Protein AF-I4BZG1-F1 (afdb_monomer)

Radius of gyration: 26.48 Å; Cα contacts (8 Å, |Δi|>4): 286; chains: 1; bounding box: 56×30×88 Å

Secondary structure (DSSP, 8-state):
-------HHHHHHHHHHHHHHHHSS---------B--EEEEEEEEETTEEEEEEEE-SPTTPEEEEEEE-TT--GGGTS---EEEEPBTEEEEEEEEPPGGGGSSS--EEEEEEEE-GGGS-HHHHHHH-TT-TTB-STTEEEETTEEEEEEEEEEE-

Mean predicted aligned error: 12.42 Å

Organism: Acetomicrobium mobile (strain ATCC BAA-54 / DSM 13181 / JCM 12221 / NGA) (NCBI:txid891968)

Solvent-accessible surface area (backbone atoms only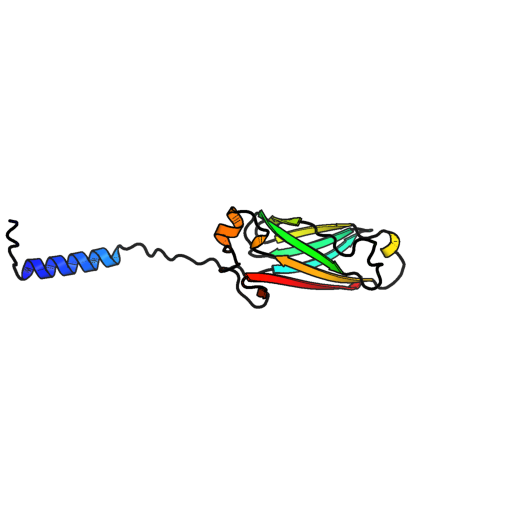 — not comparable to full-atom values): 9203 Å² total; per-residue (Å²): 134,87,80,80,81,82,44,80,67,56,56,54,52,49,52,51,52,51,55,53,53,64,71,65,56,75,82,79,71,75,74,78,68,66,34,58,49,60,47,72,76,48,75,46,80,58,95,51,31,40,40,40,35,26,42,27,64,55,56,61,68,31,52,35,40,39,38,50,47,54,79,95,59,64,79,88,74,64,56,68,57,75,48,77,35,69,30,46,82,53,35,40,71,48,79,45,82,50,66,75,78,74,70,57,92,70,84,44,59,38,39,39,37,42,37,38,51,34,78,80,39,53,72,77,41,23,71,58,37,26,69,45,17,76,27,53,41,59,94,45,46,43,81,52,98,92,26,35,32,40,50,30,75,42,80,49,77,88

pLDDT: mean 78.6, std 17.59, range [36.44, 97.0]

Nearest PDB structures (foldseek):
  1z9l-assembly1_A  TM=2.736E-01  e=4.583E-02  Rattus norvegicus
  1z9o-assembly1_A  TM=2.862E-01  e=1.273E-01  Rattus norvegicus
  5lfu-assembly1_A-2  TM=5.517E-01  e=2.436E+00  Mus musculus
  5d2l-assembly2_G  TM=3.440E-01  e=4.813E+00  Homo sapiens

Sequence (158 aa):
MFKLISSKKGVVLWVFLFCILSLLAPDISLSANFFSELDIDEVSLKGHKLHIKGHTDLPPGSNLHIKVSIPNLDDNKGKDHDVKVHITPGNFFVMIDLPKEWNGGGIKFLTLKAIFDPHEQPKNVKAQVGKNGENLKGPKVKAENGKKIMIAFKNVIF

Structure (mmCIF, N/CA/C/O backbone):
data_AF-I4BZG1-F1
#
_entry.id   AF-I4BZG1-F1
#
loop_
_atom_site.group_PDB
_atom_site.id
_atom_site.type_symbol
_atom_site.label_atom_id
_atom_site.label_alt_id
_atom_site.label_comp_id
_atom_site.label_asym_id
_atom_site.label_entity_id
_atom_site.label_seq_id
_atom_site.pdbx_PDB_ins_code
_atom_site.Cartn_x
_atom_site.Cartn_y
_atom_site.Cartn_z
_atom_site.occupancy
_atom_site.B_iso_or_equiv
_atom_site.auth_seq_id
_atom_site.auth_comp_id
_atom_site.auth_asym_id
_atom_site.auth_atom_id
_atom_site.pdbx_PDB_model_num
ATOM 1 N N . MET A 1 1 ? -39.837 -4.173 54.631 1.00 36.44 1 MET A N 1
ATOM 2 C CA . MET A 1 1 ? -38.687 -3.693 55.431 1.00 36.44 1 MET A CA 1
ATOM 3 C C . MET A 1 1 ? -37.740 -4.861 55.677 1.00 36.44 1 MET A C 1
ATOM 5 O O . MET A 1 1 ? -38.003 -5.669 56.558 1.00 36.44 1 MET A O 1
ATOM 9 N N . PHE A 1 2 ? -36.686 -5.007 54.869 1.00 40.12 2 PHE A N 1
ATOM 10 C CA . PHE A 1 2 ? -35.661 -6.028 55.109 1.00 40.12 2 PHE A CA 1
ATOM 11 C C . PHE A 1 2 ? -34.740 -5.549 56.232 1.00 40.12 2 PHE A C 1
ATOM 13 O O . PHE A 1 2 ? -34.011 -4.571 56.083 1.00 40.12 2 PHE A O 1
ATOM 20 N N . LYS A 1 3 ? -34.823 -6.213 57.385 1.00 43.03 3 LYS A N 1
ATOM 21 C CA . LYS A 1 3 ? -33.980 -5.938 58.548 1.00 43.03 3 LYS A CA 1
ATOM 22 C C . LYS A 1 3 ? -32.626 -6.604 58.294 1.00 43.03 3 LYS A C 1
ATOM 24 O O . LYS A 1 3 ? -32.479 -7.804 58.508 1.00 43.03 3 LYS A O 1
ATOM 29 N N . LEU A 1 4 ? -31.662 -5.842 57.772 1.00 48.28 4 LEU A N 1
ATOM 30 C CA . LEU A 1 4 ? -30.279 -6.300 57.638 1.00 48.28 4 LEU A CA 1
ATOM 31 C C . LEU A 1 4 ? -29.714 -6.521 59.047 1.00 48.28 4 LEU A C 1
ATOM 33 O O . LEU A 1 4 ? -29.410 -5.573 59.772 1.00 48.28 4 LEU A O 1
ATOM 37 N N . ILE A 1 5 ? -29.601 -7.783 59.452 1.00 48.28 5 ILE A N 1
ATOM 38 C CA . ILE A 1 5 ? -28.877 -8.173 60.660 1.00 48.28 5 ILE A CA 1
ATOM 39 C C . ILE A 1 5 ? -27.389 -8.000 60.343 1.00 48.28 5 ILE A C 1
ATOM 41 O O . ILE A 1 5 ? -26.736 -8.887 59.796 1.00 48.28 5 ILE A O 1
ATOM 45 N N . SER A 1 6 ? -26.866 -6.812 60.650 1.00 50.12 6 SER A N 1
ATOM 46 C CA . SER A 1 6 ? -25.437 -6.508 60.593 1.00 50.12 6 SER A CA 1
ATOM 47 C C . SER A 1 6 ? -24.729 -7.212 61.750 1.00 50.12 6 SER A C 1
ATOM 49 O O . SER A 1 6 ? -24.522 -6.669 62.833 1.00 50.12 6 SER A O 1
ATOM 51 N N . SER A 1 7 ? -24.398 -8.480 61.532 1.00 55.62 7 SER A N 1
ATOM 52 C CA . SER A 1 7 ? -23.371 -9.175 62.299 1.00 55.62 7 SER A CA 1
ATOM 53 C C . SER A 1 7 ? -22.013 -8.781 61.719 1.00 55.62 7 SER A C 1
ATOM 55 O O . SER A 1 7 ? -21.819 -8.881 60.507 1.00 55.62 7 SER A O 1
ATOM 57 N N . LYS A 1 8 ? -21.042 -8.390 62.561 1.00 55.50 8 LYS A N 1
ATOM 58 C CA . LYS A 1 8 ? -19.653 -8.099 62.137 1.00 55.50 8 LYS A CA 1
ATOM 59 C C . LYS A 1 8 ? -19.045 -9.220 61.274 1.00 55.50 8 LYS A C 1
ATOM 61 O O . LYS A 1 8 ? -18.197 -8.946 60.437 1.00 55.50 8 LYS A O 1
ATOM 66 N N . LYS A 1 9 ? -19.512 -10.467 61.432 1.00 55.00 9 LYS A N 1
ATOM 67 C CA . LYS A 1 9 ? -19.096 -11.621 60.616 1.00 55.00 9 LYS A CA 1
ATOM 68 C C . LYS A 1 9 ? -19.708 -11.619 59.207 1.00 55.00 9 LYS A C 1
ATOM 70 O O . LYS A 1 9 ? -19.057 -12.060 58.270 1.00 55.00 9 LYS A O 1
ATOM 75 N N . GLY A 1 10 ? -20.926 -11.096 59.046 1.00 54.38 10 GLY A N 1
ATOM 76 C CA . GLY A 1 10 ? -21.615 -10.996 57.755 1.00 54.38 10 GLY A CA 1
ATOM 77 C C . GLY A 1 10 ? -21.023 -9.924 56.840 1.00 54.38 10 GLY A C 1
ATOM 78 O O . GLY A 1 10 ? -20.940 -10.136 55.637 1.00 54.38 10 GLY A O 1
ATOM 79 N N . VAL A 1 11 ? -20.530 -8.819 57.414 1.00 59.47 11 VAL A N 1
ATOM 80 C CA . VAL A 1 11 ? -19.842 -7.756 56.657 1.00 59.47 11 VAL A CA 1
ATOM 81 C C . VAL A 1 11 ? -18.520 -8.264 56.078 1.00 59.47 11 VAL A C 1
ATOM 83 O O . VAL A 1 11 ? -18.244 -8.043 54.904 1.00 59.47 11 VAL A O 1
ATOM 86 N N . VAL A 1 12 ? -17.734 -9.010 56.863 1.00 61.09 12 VAL A N 1
ATOM 87 C CA . VAL A 1 12 ? -16.475 -9.614 56.391 1.00 61.09 12 VAL A CA 1
ATOM 88 C C . VAL A 1 12 ? -16.735 -10.631 55.281 1.00 61.09 12 VAL A C 1
ATOM 90 O O . VAL A 1 12 ? -16.019 -10.637 54.284 1.00 61.09 12 VAL A O 1
ATOM 93 N N . LEU A 1 13 ? -17.787 -11.446 55.417 1.00 62.53 13 LEU A N 1
ATOM 94 C CA . LEU A 1 13 ? -18.165 -12.422 54.395 1.00 62.53 13 LEU A CA 1
ATOM 95 C C . LEU A 1 13 ? -18.573 -11.742 53.079 1.00 62.53 13 LEU A C 1
ATOM 97 O O . LEU A 1 13 ? -18.207 -12.215 52.010 1.00 62.53 13 LEU A O 1
ATOM 101 N N . TRP A 1 14 ? -19.289 -10.616 53.153 1.00 61.69 14 TRP A N 1
ATOM 102 C CA . TRP A 1 14 ? -19.696 -9.838 51.979 1.00 61.69 14 TRP A CA 1
ATOM 103 C C . TRP A 1 14 ? -18.513 -9.171 51.274 1.00 61.69 14 TRP A C 1
ATOM 105 O O . TRP A 1 14 ? -18.447 -9.205 50.050 1.00 61.69 14 TRP A O 1
ATOM 115 N N . VAL A 1 15 ? -17.554 -8.623 52.028 1.00 64.31 15 VAL A N 1
ATOM 116 C CA . VAL A 1 15 ? -16.319 -8.052 51.462 1.00 64.31 15 VAL A CA 1
ATOM 117 C C . VAL A 1 15 ? -15.483 -9.140 50.788 1.00 64.31 15 VAL A C 1
ATOM 119 O O . VAL A 1 15 ? -15.035 -8.948 49.662 1.00 64.31 15 VAL A O 1
ATOM 122 N N . PHE A 1 16 ? -15.347 -10.313 51.417 1.00 62.00 16 PHE A N 1
ATOM 123 C CA . PHE A 1 16 ? -14.668 -11.456 50.803 1.00 62.00 16 PHE A CA 1
ATOM 124 C C . PHE A 1 16 ? -15.364 -11.920 49.520 1.00 62.00 16 PHE A C 1
ATOM 126 O O . PHE A 1 16 ? -14.694 -12.160 48.519 1.00 62.00 16 PHE A O 1
ATOM 133 N N . LEU A 1 17 ? -16.698 -11.997 49.514 1.00 61.94 17 LEU A N 1
ATOM 134 C CA . LEU A 1 17 ? -17.464 -12.389 48.330 1.00 61.94 17 LEU A CA 1
ATOM 135 C C . LEU A 1 17 ? -17.309 -11.374 47.184 1.00 61.94 17 LEU A C 1
ATOM 137 O O . LEU A 1 17 ? -17.206 -11.771 46.027 1.00 61.94 17 LEU A O 1
ATOM 141 N N . PHE A 1 18 ? -17.236 -10.078 47.502 1.00 61.44 18 PHE A N 1
ATOM 142 C CA . PHE A 1 18 ? -17.012 -9.013 46.521 1.00 61.44 18 PHE A CA 1
ATOM 143 C C . PHE A 1 18 ? -15.590 -9.056 45.937 1.00 61.44 18 PHE A C 1
ATOM 145 O O . PHE A 1 18 ? -15.422 -8.915 44.728 1.00 61.44 18 PHE A O 1
ATOM 152 N N . CYS A 1 19 ? -14.576 -9.339 46.765 1.00 59.09 19 CYS A N 1
ATOM 153 C CA . CYS A 1 19 ? -13.198 -9.545 46.307 1.00 59.09 19 CYS A CA 1
ATOM 154 C C . CYS A 1 19 ? -13.062 -10.776 45.397 1.00 59.09 19 CYS A C 1
ATOM 156 O O . CYS A 1 19 ? -12.352 -10.729 44.392 1.00 59.09 19 CYS A O 1
ATOM 158 N N . ILE A 1 20 ? -13.771 -11.867 45.705 1.00 61.16 20 ILE A N 1
ATOM 159 C CA . ILE A 1 20 ? -13.776 -13.073 44.865 1.00 61.16 20 ILE A CA 1
ATOM 160 C C . ILE A 1 20 ? -14.500 -12.807 43.536 1.00 61.16 20 ILE A C 1
ATOM 162 O O . ILE A 1 20 ? -14.027 -13.249 42.493 1.00 61.16 20 ILE A O 1
ATOM 166 N N . LEU A 1 21 ? -15.590 -12.027 43.532 1.00 57.22 21 LEU A N 1
ATOM 167 C CA . LEU A 1 21 ? -16.263 -11.634 42.288 1.00 57.22 21 LEU A CA 1
ATOM 168 C C . LEU A 1 21 ? -15.386 -10.744 41.393 1.00 57.22 21 LEU A C 1
ATOM 170 O O . LEU A 1 21 ? -15.433 -10.894 40.176 1.00 57.22 21 LEU A O 1
ATOM 174 N N . SER A 1 22 ? -14.556 -9.861 41.964 1.00 57.12 22 SER A N 1
ATOM 175 C CA . SER A 1 22 ? -13.609 -9.054 41.175 1.00 57.12 22 SER A CA 1
ATOM 176 C C . SER A 1 22 ? -12.468 -9.866 40.553 1.00 57.12 22 SER A C 1
ATOM 178 O O . SER A 1 22 ? -11.897 -9.429 39.562 1.00 57.12 22 SER A O 1
ATOM 180 N N . LEU A 1 23 ? -12.165 -11.052 41.092 1.00 56.72 23 LEU A N 1
ATOM 181 C CA . LEU A 1 23 ? -11.178 -11.990 40.537 1.00 56.72 23 LEU A CA 1
ATOM 182 C C . LEU A 1 23 ? -11.755 -12.886 39.427 1.00 56.72 23 LEU A C 1
ATOM 184 O O . LEU A 1 23 ? -10.994 -13.542 38.723 1.00 56.72 23 LEU A O 1
ATOM 188 N N . LEU A 1 24 ? -13.085 -12.931 39.275 1.00 55.16 24 LEU A N 1
ATOM 189 C CA . LEU A 1 24 ? -13.780 -13.662 38.208 1.00 55.16 24 LEU A CA 1
ATOM 190 C C . LEU A 1 24 ? -14.217 -12.764 37.046 1.00 55.16 24 LEU A C 1
ATOM 192 O O . LEU A 1 24 ? -14.872 -13.249 36.120 1.00 55.16 24 LEU A O 1
ATOM 196 N N . ALA A 1 25 ? -13.881 -11.472 37.074 1.00 59.28 25 ALA A N 1
ATOM 197 C CA . ALA A 1 25 ? -14.055 -10.639 35.899 1.00 59.28 25 ALA A CA 1
ATOM 198 C C . ALA A 1 25 ? -13.156 -11.216 34.794 1.00 59.28 25 ALA A C 1
ATOM 200 O O . ALA A 1 25 ? -11.943 -11.288 34.994 1.00 59.28 25 ALA A O 1
ATOM 201 N N . PRO A 1 26 ? -13.708 -11.674 33.656 1.00 58.59 26 PRO A N 1
ATOM 202 C CA . PRO A 1 26 ? -12.865 -12.042 32.537 1.00 58.59 26 PRO A CA 1
ATOM 203 C C . PRO A 1 26 ? -12.045 -10.808 32.181 1.00 58.59 26 PRO A C 1
ATOM 205 O O . PRO A 1 26 ? -12.607 -9.724 32.003 1.00 58.59 26 PRO A O 1
ATOM 208 N N . ASP A 1 27 ? -10.728 -10.973 32.088 1.00 50.66 27 ASP A N 1
ATOM 209 C CA . ASP A 1 27 ? -9.863 -9.991 31.457 1.00 50.66 27 ASP A CA 1
ATOM 210 C C . ASP A 1 27 ? -10.328 -9.866 30.005 1.00 50.66 27 ASP A C 1
ATOM 212 O O . ASP A 1 27 ? -9.859 -10.570 29.109 1.00 50.66 27 ASP A O 1
ATOM 216 N N . ILE A 1 28 ? -11.288 -8.973 29.753 1.00 48.50 28 ILE A N 1
ATOM 217 C CA . ILE A 1 28 ? -11.594 -8.490 28.413 1.00 48.50 28 ILE A CA 1
ATOM 218 C C . ILE A 1 28 ? -10.416 -7.590 28.052 1.00 48.50 28 ILE A C 1
ATOM 220 O O . ILE A 1 28 ? -10.501 -6.364 28.031 1.00 48.50 28 ILE A O 1
ATOM 224 N N . SER A 1 29 ? -9.268 -8.221 27.820 1.00 43.44 29 SER A N 1
ATOM 225 C CA . SER A 1 29 ? -8.175 -7.628 27.087 1.00 43.44 29 SER A CA 1
ATOM 226 C C . SER A 1 29 ? -8.728 -7.393 25.689 1.00 43.44 29 SER A C 1
ATOM 228 O O . SER A 1 29 ? -8.750 -8.266 24.823 1.00 43.44 29 SER A O 1
ATOM 230 N N . LEU A 1 30 ? -9.282 -6.199 25.488 1.00 45.53 30 LEU A N 1
ATOM 231 C CA . LEU A 1 30 ? -9.546 -5.663 24.170 1.00 45.53 30 LEU A CA 1
ATOM 232 C C . LEU A 1 30 ? -8.160 -5.507 23.535 1.00 45.53 30 LEU A C 1
ATOM 234 O O . LEU A 1 30 ? -7.535 -4.455 23.646 1.00 45.53 30 LEU A O 1
ATOM 238 N N . SER A 1 31 ? -7.620 -6.598 22.983 1.00 47.72 31 SER A N 1
ATOM 239 C CA . SER A 1 31 ? -6.400 -6.573 22.191 1.00 47.72 31 SER A CA 1
ATOM 240 C C . SER A 1 31 ? -6.685 -5.629 21.040 1.00 47.72 31 SER A C 1
ATOM 242 O O . SER A 1 31 ? -7.358 -5.986 20.072 1.00 47.72 31 SER A O 1
ATOM 244 N N . ALA A 1 32 ? -6.263 -4.378 21.191 1.00 60.09 32 ALA A N 1
ATOM 245 C CA . ALA A 1 32 ? -6.311 -3.414 20.121 1.00 60.09 32 ALA A CA 1
ATOM 246 C C . ALA A 1 32 ? -5.292 -3.900 19.090 1.00 60.09 32 ALA A C 1
ATOM 248 O O . ALA A 1 32 ? -4.095 -3.651 19.223 1.00 60.09 32 ALA A O 1
ATOM 249 N N . ASN A 1 33 ? -5.766 -4.669 18.110 1.00 80.38 33 ASN A N 1
ATOM 250 C CA . ASN A 1 33 ? -4.952 -5.081 16.979 1.00 80.38 33 ASN A CA 1
ATOM 251 C C . ASN A 1 33 ? -4.604 -3.807 16.207 1.00 80.38 33 ASN A C 1
ATOM 253 O O . ASN A 1 33 ? -5.473 -3.179 15.599 1.00 80.38 33 ASN A O 1
ATOM 257 N N . PHE A 1 34 ? -3.348 -3.384 16.318 1.00 92.81 34 PHE A N 1
ATOM 258 C CA . PHE A 1 34 ? -2.823 -2.267 15.551 1.00 92.81 34 PHE A CA 1
ATOM 259 C C . PHE A 1 34 ? -2.234 -2.782 14.246 1.00 92.81 34 PHE A C 1
ATOM 261 O O . PHE A 1 34 ? -1.610 -3.837 14.228 1.00 92.81 34 PHE A O 1
ATOM 268 N N . PHE A 1 35 ? -2.417 -2.000 13.190 1.00 94.50 35 PHE A N 1
ATOM 269 C CA . PHE A 1 35 ? -1.887 -2.269 11.861 1.00 94.50 35 PHE A CA 1
ATOM 270 C C . PHE A 1 35 ? -0.755 -1.293 11.579 1.00 94.50 35 PHE A C 1
ATOM 272 O O . PHE A 1 35 ? -0.920 -0.078 11.741 1.00 94.50 35 PHE A O 1
ATOM 279 N N . SER A 1 36 ? 0.398 -1.806 11.182 1.00 94.88 36 SER A N 1
ATOM 280 C CA . SER A 1 36 ? 1.623 -1.031 11.007 1.00 94.88 36 SER A CA 1
ATOM 281 C C . SER A 1 36 ? 2.482 -1.447 9.819 1.00 94.88 36 SER A C 1
ATOM 283 O O . SER A 1 36 ? 3.435 -0.735 9.487 1.00 94.88 36 SER A O 1
ATOM 285 N N . GLU A 1 37 ? 2.136 -2.547 9.155 1.00 95.00 37 GLU A N 1
ATOM 286 C CA . GLU A 1 37 ? 2.948 -3.141 8.104 1.00 95.00 37 GLU A CA 1
ATOM 287 C C . GLU A 1 37 ? 2.328 -2.907 6.725 1.00 95.00 37 GLU A C 1
ATOM 289 O O . GLU A 1 37 ? 1.196 -3.300 6.429 1.00 95.00 37 GLU A O 1
ATOM 294 N N . LEU A 1 38 ? 3.110 -2.276 5.853 1.00 95.75 38 LEU A N 1
ATOM 295 C CA . LEU A 1 38 ? 2.838 -2.145 4.428 1.00 95.75 38 LEU A CA 1
ATOM 296 C C . LEU A 1 38 ? 4.167 -1.922 3.716 1.00 95.75 38 LEU A C 1
ATOM 298 O O . LEU A 1 38 ? 4.840 -0.913 3.949 1.00 95.75 38 LEU A O 1
ATOM 302 N N . ASP A 1 39 ? 4.535 -2.847 2.844 1.00 95.50 39 ASP A N 1
ATOM 303 C CA . ASP A 1 39 ? 5.810 -2.831 2.137 1.00 95.50 39 ASP A CA 1
ATOM 304 C C . ASP A 1 39 ? 5.681 -3.369 0.723 1.00 95.50 39 ASP A C 1
ATOM 306 O O . ASP A 1 39 ? 4.831 -4.202 0.425 1.00 95.50 39 ASP A O 1
ATOM 310 N N . ILE A 1 40 ? 6.560 -2.884 -0.152 1.00 95.06 40 ILE A N 1
ATOM 311 C CA . ILE A 1 40 ? 6.739 -3.410 -1.503 1.00 95.06 40 ILE A CA 1
ATOM 312 C C . ILE A 1 40 ? 8.092 -4.123 -1.535 1.00 95.06 40 ILE A C 1
ATOM 314 O O . ILE A 1 40 ? 9.158 -3.490 -1.557 1.00 95.06 40 ILE A O 1
ATOM 318 N N . ASP A 1 41 ? 8.039 -5.447 -1.555 1.00 94.31 41 ASP A N 1
ATOM 319 C CA . ASP A 1 41 ? 9.216 -6.298 -1.428 1.00 94.31 41 ASP A CA 1
ATOM 320 C C . ASP A 1 41 ? 9.902 -6.463 -2.778 1.00 94.31 41 ASP A C 1
ATOM 322 O O . ASP A 1 41 ? 11.061 -6.071 -2.955 1.00 94.31 41 ASP A O 1
ATOM 326 N N . GLU A 1 42 ? 9.145 -6.970 -3.749 1.00 93.88 42 GLU A N 1
ATOM 327 C CA . GLU A 1 42 ? 9.644 -7.389 -5.049 1.00 93.88 42 GLU A CA 1
ATOM 328 C C . G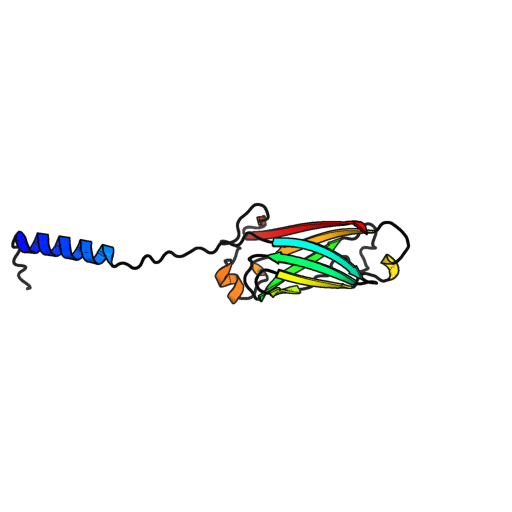LU A 1 42 ? 8.883 -6.690 -6.171 1.00 93.88 42 GLU A C 1
ATOM 330 O O . GLU A 1 42 ? 7.654 -6.578 -6.163 1.00 93.88 42 GLU A O 1
ATOM 335 N N . VAL A 1 43 ? 9.642 -6.237 -7.165 1.00 92.88 43 VAL A N 1
ATOM 336 C CA . VAL A 1 43 ? 9.106 -5.634 -8.378 1.00 92.88 43 VAL A CA 1
ATOM 337 C C . VAL A 1 43 ? 9.856 -6.225 -9.560 1.00 92.88 43 VAL A C 1
ATOM 339 O O . VAL A 1 43 ? 11.077 -6.122 -9.633 1.00 92.88 43 VAL A O 1
ATOM 342 N N . SER A 1 44 ? 9.132 -6.841 -10.489 1.00 91.31 44 SER A N 1
ATOM 343 C CA . SER A 1 44 ? 9.711 -7.408 -11.706 1.00 91.31 44 SER A CA 1
ATOM 344 C C . SER A 1 44 ? 8.965 -6.942 -12.950 1.00 91.31 44 SER A C 1
ATOM 346 O O . SER A 1 44 ? 7.750 -6.744 -12.934 1.00 91.31 44 SER A O 1
ATOM 348 N N . LEU A 1 45 ? 9.704 -6.763 -14.042 1.00 88.00 45 LEU A N 1
ATOM 349 C CA . LEU A 1 45 ? 9.160 -6.398 -15.343 1.00 88.00 45 LEU A CA 1
ATOM 350 C C . LEU A 1 45 ? 9.163 -7.627 -16.255 1.00 88.00 45 LEU A C 1
ATOM 352 O O . LEU A 1 45 ? 10.219 -8.181 -16.553 1.00 88.00 45 LEU A O 1
ATOM 356 N N . LYS A 1 46 ? 7.983 -8.048 -16.715 1.00 86.81 46 LYS A N 1
ATOM 357 C CA . LYS A 1 46 ? 7.827 -9.149 -17.677 1.00 86.81 46 LYS A CA 1
ATOM 358 C C . LYS A 1 46 ? 7.099 -8.640 -18.914 1.00 86.81 46 LYS A C 1
ATOM 360 O O . LYS A 1 46 ? 5.893 -8.399 -18.895 1.00 86.81 46 LYS A O 1
ATOM 365 N N . GLY A 1 47 ? 7.843 -8.447 -20.002 1.00 84.81 47 GLY A N 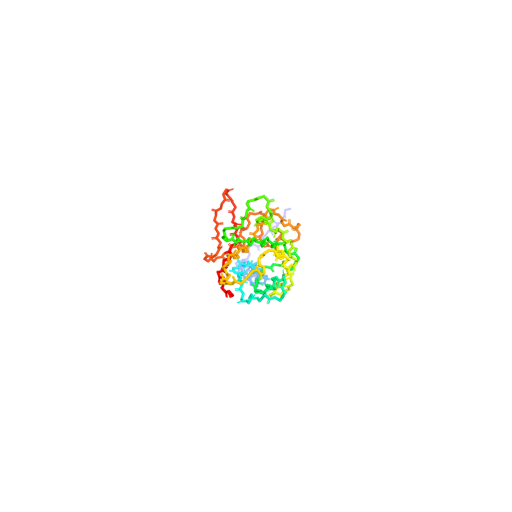1
ATOM 366 C CA . GLY A 1 47 ? 7.316 -7.839 -21.223 1.00 84.81 47 GLY A CA 1
ATOM 367 C C . GLY A 1 47 ? 6.882 -6.393 -20.978 1.00 84.81 47 GLY A C 1
ATOM 368 O O . GLY A 1 47 ? 7.725 -5.521 -20.807 1.00 84.81 47 GLY A O 1
ATOM 369 N N . HIS A 1 48 ? 5.573 -6.147 -20.966 1.00 83.69 48 HIS A N 1
ATOM 370 C CA . HIS A 1 48 ? 4.977 -4.836 -20.670 1.00 83.69 48 HIS A CA 1
ATOM 371 C C . HIS A 1 48 ? 4.243 -4.808 -19.324 1.00 83.69 48 HIS A C 1
ATOM 373 O O . HIS A 1 48 ? 3.488 -3.882 -19.065 1.00 83.69 48 HIS A O 1
ATOM 379 N N . LYS A 1 49 ? 4.409 -5.832 -18.482 1.00 86.88 49 LYS A N 1
ATOM 380 C CA . LYS A 1 49 ? 3.689 -5.945 -17.212 1.00 86.88 49 LYS A CA 1
ATOM 381 C C . LYS A 1 49 ? 4.631 -5.770 -16.041 1.00 86.88 49 LYS A C 1
ATOM 383 O O . LYS A 1 49 ? 5.645 -6.464 -15.950 1.00 86.88 49 LYS A O 1
ATOM 388 N N . LEU A 1 50 ? 4.262 -4.881 -15.132 1.00 88.62 50 LEU A N 1
ATOM 389 C CA . LEU A 1 50 ? 4.898 -4.755 -13.837 1.00 88.62 50 LEU A CA 1
ATOM 390 C C . LEU A 1 50 ? 4.233 -5.719 -12.862 1.00 88.62 50 LEU A C 1
ATOM 392 O O . LEU A 1 50 ? 3.034 -5.625 -12.618 1.00 88.62 50 LEU A O 1
ATOM 396 N N . HIS A 1 51 ? 5.016 -6.636 -12.316 1.00 91.44 51 HIS A N 1
ATOM 397 C CA . HIS A 1 51 ? 4.606 -7.559 -11.272 1.00 91.44 51 HIS A CA 1
ATOM 398 C C . HIS A 1 51 ? 5.116 -7.015 -9.941 1.00 91.44 51 HIS A C 1
ATOM 400 O O . HIS A 1 51 ? 6.325 -6.889 -9.752 1.00 91.44 51 HIS A O 1
ATOM 406 N N . ILE A 1 52 ? 4.202 -6.689 -9.033 1.00 91.81 52 ILE A N 1
ATOM 407 C CA . ILE A 1 52 ? 4.507 -6.109 -7.724 1.00 91.81 52 ILE A CA 1
ATOM 408 C C . ILE A 1 52 ? 4.052 -7.099 -6.659 1.00 91.81 52 ILE A C 1
ATOM 410 O O . ILE A 1 52 ? 2.891 -7.510 -6.662 1.00 91.81 52 ILE A O 1
ATOM 414 N N . LYS A 1 53 ? 4.949 -7.456 -5.742 1.00 93.06 53 LYS A N 1
ATOM 415 C CA . LYS A 1 53 ? 4.648 -8.259 -4.557 1.00 93.06 53 LYS A CA 1
ATOM 416 C C . LYS A 1 53 ? 5.050 -7.486 -3.307 1.00 93.06 53 LYS A C 1
ATOM 418 O O . LYS A 1 53 ? 6.115 -6.869 -3.268 1.00 93.06 53 LYS A O 1
ATOM 423 N N . GLY A 1 54 ? 4.206 -7.542 -2.290 1.00 94.44 54 GLY A N 1
ATOM 424 C CA . GLY A 1 54 ? 4.481 -6.920 -1.006 1.00 94.44 54 GLY A CA 1
ATOM 425 C C . GLY A 1 54 ? 3.764 -7.609 0.141 1.00 94.44 54 GLY A C 1
ATOM 426 O O . GLY A 1 54 ? 2.888 -8.453 -0.085 1.00 94.44 54 GLY A O 1
ATOM 427 N N . HIS A 1 55 ? 4.124 -7.222 1.359 1.00 94.88 55 HIS A N 1
ATOM 428 C CA . HIS A 1 55 ? 3.525 -7.719 2.589 1.00 94.88 55 HIS A CA 1
ATOM 429 C C . HIS A 1 55 ? 2.794 -6.618 3.353 1.00 94.88 55 HIS A C 1
ATOM 431 O O . HIS A 1 55 ? 3.037 -5.419 3.171 1.00 94.88 55 HIS A O 1
ATOM 437 N N . THR A 1 56 ? 1.830 -7.040 4.169 1.00 94.62 56 THR A N 1
ATOM 438 C CA . THR A 1 56 ? 1.012 -6.144 4.984 1.00 94.62 56 THR A CA 1
ATOM 439 C C . THR A 1 56 ? 0.257 -6.903 6.069 1.00 94.62 56 THR A C 1
ATOM 441 O O . THR A 1 56 ? -0.189 -8.030 5.848 1.00 94.62 56 THR A O 1
ATOM 444 N N . ASP A 1 57 ? 0.063 -6.258 7.218 1.00 94.44 57 ASP A N 1
ATOM 445 C CA . ASP A 1 57 ? -0.780 -6.756 8.307 1.00 94.44 57 ASP A CA 1
ATOM 446 C C . ASP A 1 57 ? -2.245 -6.300 8.185 1.00 94.44 57 ASP A C 1
ATOM 448 O O . ASP A 1 57 ? -3.087 -6.707 8.987 1.00 94.44 57 ASP A O 1
ATOM 452 N N . LEU A 1 58 ? -2.573 -5.489 7.170 1.00 94.38 58 LEU A N 1
ATOM 453 C CA . LEU A 1 58 ? -3.913 -4.953 6.943 1.00 94.38 58 LEU A CA 1
ATOM 454 C C . LEU A 1 58 ? -4.974 -6.065 6.813 1.00 94.38 58 LEU A C 1
ATOM 456 O O . LEU A 1 58 ? -4.702 -7.133 6.253 1.00 94.38 58 LEU A O 1
ATOM 460 N N . PRO A 1 59 ? -6.224 -5.816 7.254 1.00 92.50 59 PRO A N 1
ATOM 461 C CA . PRO A 1 59 ? -7.272 -6.828 7.218 1.00 92.50 59 PRO A CA 1
ATOM 462 C C . PRO A 1 59 ? -7.534 -7.382 5.811 1.00 92.50 59 PRO A C 1
ATOM 464 O O . PRO A 1 59 ? -7.538 -6.613 4.841 1.00 92.50 59 PRO A O 1
ATOM 467 N N . PRO A 1 60 ? -7.869 -8.677 5.679 1.00 89.75 60 PRO A N 1
ATOM 468 C CA . PRO A 1 60 ? -8.296 -9.247 4.407 1.00 89.75 60 PRO A CA 1
ATOM 469 C C . PRO A 1 60 ? -9.486 -8.490 3.804 1.00 89.75 60 PRO A C 1
ATOM 471 O O . PRO A 1 60 ? -10.407 -8.071 4.512 1.00 89.75 60 PRO A O 1
ATOM 474 N N . GLY A 1 61 ? -9.474 -8.324 2.480 1.00 87.31 61 GLY A N 1
ATOM 475 C CA . GLY A 1 61 ? -10.490 -7.541 1.763 1.00 87.31 61 GLY A CA 1
ATOM 476 C C . GLY A 1 61 ? -10.296 -6.022 1.838 1.00 87.31 61 GLY A C 1
ATOM 477 O O . GLY A 1 61 ? -11.163 -5.274 1.389 1.00 87.31 61 GLY A O 1
ATOM 478 N N . SER A 1 62 ? -9.172 -5.561 2.389 1.00 90.75 62 SER A N 1
ATOM 479 C CA . SER A 1 62 ? -8.713 -4.180 2.234 1.00 90.75 62 SER A CA 1
ATOM 480 C C . SER A 1 62 ? -8.391 -3.869 0.774 1.00 90.75 62 SER A C 1
ATOM 482 O O . SER A 1 62 ? -7.865 -4.717 0.052 1.00 90.75 62 SER A O 1
ATOM 484 N N . ASN A 1 63 ? -8.673 -2.631 0.379 1.00 90.81 63 ASN A N 1
ATOM 485 C CA . ASN A 1 63 ? -8.294 -2.033 -0.889 1.00 90.81 63 ASN A CA 1
ATOM 486 C C . ASN A 1 63 ? -6.985 -1.255 -0.713 1.00 90.81 63 ASN A C 1
ATOM 488 O O . ASN A 1 63 ? -6.924 -0.324 0.094 1.00 90.81 63 ASN A O 1
ATOM 492 N N . LEU A 1 64 ? -5.970 -1.599 -1.502 1.00 90.75 64 LEU A N 1
ATOM 493 C CA . LEU A 1 64 ? -4.759 -0.794 -1.677 1.00 90.75 64 LEU A CA 1
ATOM 494 C C . LEU A 1 64 ? -4.825 -0.029 -2.995 1.00 90.75 64 LEU A C 1
ATOM 496 O O . LEU A 1 64 ? -5.227 -0.596 -4.012 1.00 90.75 64 LEU A O 1
ATOM 500 N N . HIS A 1 65 ? -4.400 1.233 -2.975 1.00 89.25 65 HIS A N 1
ATOM 501 C CA . HIS A 1 65 ? -4.170 2.034 -4.174 1.00 89.25 65 HIS A CA 1
ATOM 502 C C . HIS A 1 65 ? -2.677 2.031 -4.486 1.00 89.25 65 HIS A C 1
ATOM 504 O O . HIS A 1 65 ? -1.866 2.484 -3.675 1.00 89.25 65 HIS A O 1
ATOM 510 N N . ILE A 1 66 ? -2.307 1.500 -5.649 1.00 87.75 66 ILE A N 1
ATOM 511 C CA . ILE A 1 66 ? -0.920 1.463 -6.112 1.00 87.75 66 ILE A CA 1
ATOM 512 C C . ILE A 1 66 ? -0.751 2.484 -7.227 1.00 87.75 66 ILE A C 1
ATOM 514 O O . ILE A 1 66 ? -1.317 2.317 -8.297 1.00 87.75 66 ILE A O 1
ATOM 518 N N . LYS A 1 67 ? 0.064 3.512 -6.995 1.00 86.69 67 LYS A N 1
ATOM 519 C CA . LYS A 1 67 ? 0.428 4.499 -8.015 1.00 86.69 67 LYS A CA 1
ATOM 520 C C . LYS A 1 67 ? 1.800 4.190 -8.592 1.00 86.69 67 LYS A C 1
ATOM 522 O O . LYS A 1 67 ? 2.727 3.880 -7.840 1.00 86.69 67 LYS A O 1
ATOM 527 N N . VAL A 1 68 ? 1.928 4.314 -9.911 1.00 86.25 68 VAL A N 1
ATOM 528 C CA . VAL A 1 68 ? 3.178 4.101 -10.650 1.00 86.25 68 VAL A CA 1
ATOM 529 C C . VAL A 1 68 ? 3.577 5.405 -11.315 1.00 86.25 68 VAL A C 1
ATOM 531 O O . VAL A 1 68 ? 2.948 5.839 -12.267 1.00 86.25 68 VAL A O 1
ATOM 534 N N . SER A 1 69 ? 4.641 6.033 -10.836 1.00 83.81 69 SER A N 1
ATOM 535 C CA . SER A 1 69 ? 5.178 7.249 -11.439 1.00 83.81 69 SER A CA 1
ATOM 536 C C . SER A 1 69 ? 6.381 6.906 -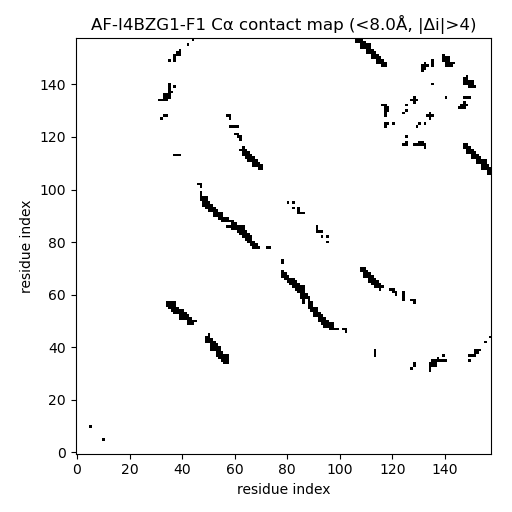12.312 1.00 83.81 69 SER A C 1
ATOM 538 O O . SER A 1 69 ? 7.396 6.415 -11.818 1.00 83.81 69 SER A O 1
ATOM 540 N N . ILE A 1 70 ? 6.257 7.175 -13.612 1.00 80.00 70 ILE A N 1
ATOM 541 C CA . ILE A 1 70 ? 7.315 6.996 -14.612 1.00 80.00 70 ILE A CA 1
ATOM 542 C C . ILE A 1 70 ? 7.802 8.392 -15.023 1.00 80.00 70 ILE A C 1
ATOM 544 O O . ILE A 1 70 ? 7.001 9.180 -15.538 1.00 80.00 70 ILE A O 1
ATOM 548 N N . P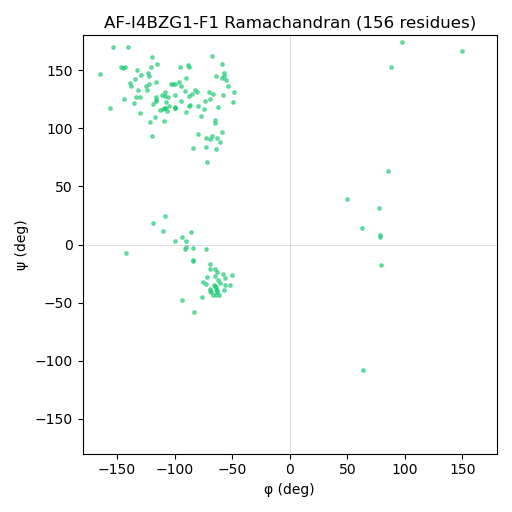RO A 1 71 ? 9.078 8.747 -14.786 1.00 74.12 71 PRO A N 1
ATOM 549 C CA . PRO A 1 71 ? 9.623 10.021 -15.240 1.00 74.12 71 PRO A CA 1
ATOM 550 C C . PRO A 1 71 ? 9.514 10.155 -16.764 1.00 74.12 71 PRO A C 1
ATOM 552 O O . PRO A 1 71 ? 9.714 9.180 -17.484 1.00 74.12 71 PRO A O 1
ATOM 555 N N . ASN A 1 72 ? 9.244 11.368 -17.253 1.00 67.38 72 ASN A N 1
ATOM 556 C CA . ASN A 1 72 ? 9.202 11.711 -18.684 1.00 67.38 72 ASN A CA 1
ATOM 557 C C . ASN A 1 72 ? 8.125 10.994 -19.526 1.00 67.38 72 ASN A C 1
ATOM 559 O O . ASN A 1 72 ? 8.191 11.034 -20.752 1.00 67.38 72 ASN A O 1
ATOM 563 N N . LEU A 1 73 ? 7.130 10.357 -18.899 1.00 64.81 73 LEU A N 1
ATOM 564 C CA . LEU A 1 73 ? 5.935 9.877 -19.594 1.00 64.81 73 LEU A CA 1
ATOM 565 C C . LEU A 1 73 ? 4.905 11.017 -19.690 1.00 64.81 73 LEU A C 1
ATOM 567 O O . LEU A 1 73 ? 4.603 11.643 -18.670 1.00 64.81 73 LEU A O 1
ATOM 571 N N . ASP A 1 74 ? 4.385 11.274 -20.896 1.00 54.75 74 ASP A N 1
ATOM 572 C CA . ASP A 1 74 ? 3.362 12.296 -21.166 1.00 54.75 74 ASP A CA 1
ATOM 573 C C . ASP A 1 74 ? 2.184 12.209 -20.180 1.00 54.75 74 ASP A C 1
ATOM 575 O O . ASP A 1 74 ? 1.584 11.144 -20.001 1.00 54.75 74 ASP A O 1
ATOM 579 N N . ASP A 1 75 ? 1.804 13.352 -19.598 1.00 53.25 75 ASP A N 1
ATOM 580 C CA . ASP A 1 75 ? 0.739 13.468 -18.586 1.00 53.25 75 ASP A CA 1
ATOM 581 C C . ASP A 1 75 ? -0.627 12.945 -19.075 1.00 53.25 75 ASP A C 1
ATOM 583 O O . ASP A 1 75 ? -1.442 12.476 -18.280 1.00 53.25 75 ASP A O 1
ATOM 587 N N . ASN A 1 76 ? -0.854 12.946 -20.392 1.00 48.69 76 ASN A N 1
ATOM 588 C CA . ASN A 1 76 ? -2.108 12.527 -21.025 1.00 48.69 76 ASN A CA 1
ATOM 589 C C . ASN A 1 76 ? -2.234 11.009 -21.262 1.00 48.69 76 ASN A C 1
ATOM 591 O O . ASN A 1 76 ? -3.271 10.562 -21.750 1.00 48.69 76 ASN A O 1
ATOM 595 N N . LYS A 1 77 ? -1.209 10.200 -20.945 1.00 48.25 77 LYS A N 1
ATOM 596 C CA . LYS A 1 77 ? -1.175 8.753 -21.253 1.00 48.25 77 LYS A CA 1
ATOM 597 C C . LYS A 1 77 ? -1.329 7.829 -20.034 1.00 48.25 77 LYS A C 1
ATOM 599 O O . LYS A 1 77 ? -0.919 6.674 -20.089 1.00 48.25 77 LYS A O 1
ATOM 604 N N . GLY A 1 78 ? -1.960 8.310 -18.958 1.00 41.59 78 GLY A N 1
ATOM 605 C CA . GLY A 1 78 ? -2.324 7.481 -17.800 1.00 41.59 78 GLY A CA 1
ATOM 606 C C . GLY A 1 78 ? -1.202 7.337 -16.770 1.00 41.59 78 GLY A C 1
ATOM 607 O O . GLY A 1 78 ? -0.722 6.240 -16.516 1.00 41.59 78 GLY A O 1
ATOM 608 N N . LYS A 1 79 ? -0.797 8.455 -16.152 1.00 41.78 79 LYS A N 1
ATOM 609 C CA . LYS A 1 79 ? 0.191 8.484 -15.055 1.00 41.78 79 LYS A CA 1
ATOM 610 C C . LYS A 1 79 ? -0.265 7.770 -13.773 1.00 41.78 79 LYS A C 1
ATOM 612 O O . LYS A 1 79 ? 0.577 7.378 -12.977 1.00 41.78 79 LYS A O 1
ATOM 617 N N . ASP A 1 80 ? -1.571 7.580 -13.591 1.00 47.88 80 ASP A N 1
ATOM 618 C CA . ASP A 1 80 ? -2.165 6.950 -12.411 1.00 47.88 80 ASP A CA 1
ATOM 619 C C . ASP A 1 80 ? -2.941 5.692 -12.837 1.00 47.88 80 ASP A C 1
ATOM 621 O O . ASP A 1 80 ? -4.112 5.746 -13.208 1.00 47.88 80 ASP A O 1
ATOM 625 N N . HIS A 1 81 ? -2.280 4.535 -12.797 1.00 52.72 81 HIS A N 1
ATOM 626 C CA . HIS A 1 81 ? -2.969 3.246 -12.860 1.00 52.72 81 HIS A CA 1
ATOM 627 C C . HIS A 1 81 ? -3.444 2.866 -11.456 1.00 52.72 81 HIS A C 1
ATOM 629 O O . HIS A 1 81 ? -2.769 2.112 -10.764 1.00 52.72 81 HIS A O 1
ATOM 635 N N . ASP A 1 82 ? -4.601 3.381 -11.034 1.00 51.84 82 ASP A N 1
ATOM 636 C CA . ASP A 1 82 ? -5.239 2.946 -9.788 1.00 51.84 82 ASP A CA 1
ATOM 637 C C . ASP A 1 82 ? -5.754 1.510 -9.950 1.00 51.84 82 ASP A C 1
ATOM 639 O O . ASP A 1 82 ? -6.879 1.250 -10.382 1.00 51.84 82 ASP A O 1
ATOM 643 N N . VAL A 1 83 ? -4.907 0.544 -9.604 1.00 63.91 83 VAL A N 1
ATOM 644 C CA . VAL A 1 83 ? -5.333 -0.846 -9.460 1.00 63.91 83 VAL A CA 1
ATOM 645 C C . VAL A 1 83 ? -5.762 -1.051 -8.017 1.00 63.91 83 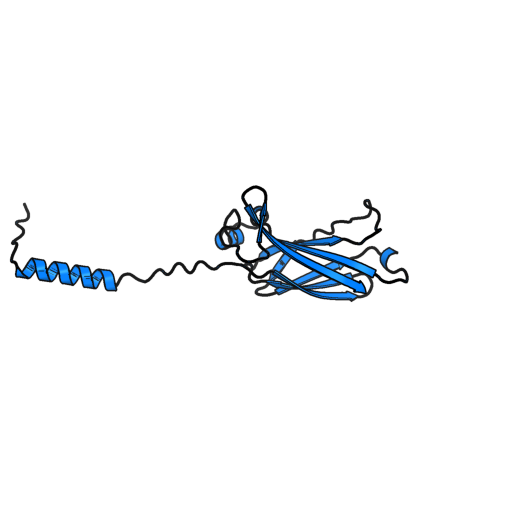VAL A C 1
ATOM 647 O O . VAL A 1 83 ? -4.940 -0.981 -7.105 1.00 63.91 83 VAL A O 1
ATOM 650 N N . LYS A 1 84 ? -7.056 -1.318 -7.811 1.00 58.69 84 LYS A N 1
ATOM 651 C CA . LYS A 1 84 ? -7.567 -1.781 -6.519 1.00 58.69 84 LYS A CA 1
ATOM 652 C C . LYS A 1 84 ? -7.172 -3.233 -6.318 1.00 58.69 84 LYS A C 1
ATOM 654 O O . LYS A 1 84 ? -7.606 -4.116 -7.056 1.00 58.69 84 LYS A O 1
ATOM 659 N N . VAL A 1 85 ? -6.364 -3.469 -5.298 1.00 67.44 85 VAL A N 1
ATOM 660 C CA . VAL A 1 85 ? -5.859 -4.800 -4.963 1.00 67.44 85 VAL A CA 1
ATOM 661 C C . VAL A 1 85 ? -6.587 -5.287 -3.729 1.00 67.44 85 VAL A C 1
ATOM 663 O O . VAL A 1 85 ? -6.602 -4.587 -2.718 1.00 67.44 85 VAL A O 1
ATOM 666 N N . HIS A 1 86 ? -7.166 -6.483 -3.814 1.00 64.75 86 HIS A N 1
ATOM 667 C CA . HIS A 1 86 ? -7.715 -7.155 -2.645 1.00 64.75 86 HIS A CA 1
ATOM 668 C C . HIS A 1 86 ? -6.575 -7.812 -1.874 1.00 64.75 86 HIS A C 1
ATOM 670 O O . HIS A 1 86 ? -5.881 -8.683 -2.399 1.00 64.75 86 HIS A O 1
ATOM 676 N N . ILE A 1 87 ? -6.389 -7.390 -0.627 1.00 72.62 87 ILE A N 1
ATOM 677 C CA . ILE A 1 87 ? -5.378 -7.974 0.253 1.00 72.62 87 ILE A CA 1
ATOM 678 C C . ILE A 1 87 ? -5.782 -9.402 0.635 1.00 72.62 87 ILE A C 1
ATOM 680 O O . ILE A 1 87 ? -6.870 -9.631 1.178 1.00 72.62 87 ILE A O 1
ATOM 684 N N . THR A 1 88 ? -4.876 -10.346 0.377 1.00 72.44 88 THR A N 1
ATOM 685 C CA . THR A 1 88 ? -4.866 -11.675 1.003 1.00 72.44 88 THR A CA 1
ATOM 686 C C . THR A 1 88 ? -4.086 -11.611 2.319 1.00 72.44 88 THR A C 1
ATOM 688 O O . THR A 1 88 ? -3.202 -10.767 2.439 1.00 72.44 88 THR A O 1
ATOM 691 N N . PRO A 1 89 ? -4.364 -12.465 3.319 1.00 75.44 89 PRO A N 1
ATOM 692 C CA . PRO A 1 89 ? -3.658 -12.405 4.598 1.00 75.44 89 PRO A CA 1
ATOM 693 C C . PRO A 1 89 ? -2.128 -12.359 4.431 1.00 75.44 89 PRO A C 1
ATOM 695 O O . PRO A 1 89 ? -1.535 -13.235 3.797 1.00 75.44 89 PRO A O 1
ATOM 698 N N . GLY A 1 90 ? -1.499 -11.316 4.977 1.00 81.88 90 GLY A N 1
ATOM 699 C CA . GLY A 1 90 ? -0.047 -11.135 5.007 1.00 81.88 90 GLY A CA 1
ATOM 700 C C . GLY A 1 90 ? 0.597 -10.626 3.714 1.00 81.88 90 GLY A C 1
ATOM 701 O O . GLY A 1 90 ? 1.730 -10.162 3.766 1.00 81.88 90 GLY A O 1
ATOM 702 N N . ASN A 1 91 ? -0.066 -10.707 2.554 1.00 88.19 91 ASN A N 1
ATOM 703 C CA . ASN A 1 91 ? 0.560 -10.401 1.263 1.00 88.19 91 ASN A CA 1
ATOM 704 C C . ASN A 1 91 ? -0.410 -9.771 0.260 1.00 88.19 91 ASN A C 1
ATOM 706 O O . ASN A 1 91 ? -1.608 -10.061 0.241 1.00 88.19 91 ASN A O 1
ATOM 710 N N . PHE A 1 92 ? 0.136 -8.984 -0.662 1.00 89.06 92 PHE A N 1
ATOM 711 C CA . PHE A 1 92 ? -0.573 -8.510 -1.842 1.00 89.06 92 PHE A CA 1
ATOM 712 C C . PHE A 1 92 ? 0.267 -8.706 -3.107 1.00 89.06 92 PHE A C 1
ATOM 714 O O . PHE A 1 92 ? 1.500 -8.683 -3.084 1.00 89.06 92 PHE A O 1
ATOM 721 N N . PHE A 1 93 ? -0.427 -8.906 -4.225 1.00 89.12 93 PHE A N 1
ATOM 722 C CA . PHE A 1 93 ? 0.178 -9.064 -5.539 1.00 89.12 93 PHE A CA 1
ATOM 723 C C . PHE A 1 93 ? -0.613 -8.282 -6.584 1.00 89.12 93 PHE A C 1
ATOM 725 O O . PHE A 1 93 ? -1.844 -8.312 -6.592 1.00 89.12 93 PHE A O 1
ATOM 732 N N . VAL A 1 94 ? 0.102 -7.584 -7.464 1.00 87.12 94 VAL A N 1
ATOM 733 C CA . VAL A 1 94 ? -0.480 -6.664 -8.447 1.00 87.12 94 VAL A CA 1
ATOM 734 C C . VAL A 1 94 ? 0.221 -6.828 -9.775 1.00 87.12 94 VAL A C 1
ATOM 736 O O . VAL A 1 94 ? 1.447 -6.932 -9.831 1.00 87.12 94 VAL A O 1
ATOM 739 N N . MET A 1 95 ? -0.564 -6.800 -10.847 1.00 86.25 95 MET A N 1
ATOM 740 C CA . MET A 1 95 ? -0.053 -6.682 -12.204 1.00 86.25 95 MET A CA 1
ATOM 741 C C . MET A 1 95 ? -0.555 -5.376 -12.801 1.00 86.25 95 MET A C 1
ATOM 743 O O . MET A 1 95 ? -1.761 -5.141 -12.829 1.00 86.25 95 MET A O 1
ATOM 747 N N . ILE A 1 96 ? 0.370 -4.541 -13.264 1.00 84.94 96 ILE A N 1
ATOM 748 C CA . ILE A 1 96 ? 0.062 -3.268 -13.917 1.00 84.94 96 ILE A CA 1
ATOM 749 C C . ILE A 1 96 ? 0.611 -3.332 -15.336 1.00 84.94 96 ILE A C 1
ATOM 751 O O . ILE A 1 96 ? 1.806 -3.556 -15.532 1.00 84.94 96 ILE A O 1
ATOM 755 N N . ASP A 1 97 ? -0.266 -3.170 -16.323 1.00 82.44 97 ASP A N 1
ATOM 756 C CA . ASP A 1 97 ? 0.148 -3.054 -17.716 1.00 82.44 97 ASP A CA 1
ATOM 757 C C . ASP A 1 97 ? 0.764 -1.664 -17.928 1.00 82.44 97 ASP A C 1
ATOM 759 O O . ASP A 1 97 ? 0.140 -0.645 -17.645 1.00 82.44 97 ASP A O 1
ATOM 763 N N . LEU A 1 98 ? 2.003 -1.629 -18.406 1.00 80.31 98 LEU A N 1
ATOM 764 C CA . LEU A 1 98 ? 2.737 -0.407 -18.701 1.00 80.31 98 LEU A CA 1
ATOM 765 C C . LEU A 1 98 ? 2.591 -0.036 -20.186 1.00 80.31 98 LEU A C 1
ATOM 767 O O . LEU A 1 98 ? 2.419 -0.925 -21.032 1.00 80.31 98 LEU A O 1
ATOM 771 N N . PRO A 1 99 ? 2.698 1.259 -20.541 1.00 76.00 99 PRO A N 1
ATOM 772 C CA . PRO A 1 99 ? 2.624 1.701 -21.929 1.00 76.00 99 PRO A CA 1
ATOM 773 C C . PRO A 1 99 ? 3.623 0.961 -22.821 1.00 76.00 99 PRO A C 1
ATOM 775 O O . PRO A 1 99 ? 4.793 0.795 -22.471 1.00 76.00 99 PRO A O 1
ATOM 778 N N . LYS A 1 100 ? 3.188 0.546 -24.017 1.00 73.69 100 LYS A N 1
ATOM 779 C CA . LYS A 1 100 ? 4.044 -0.231 -24.932 1.00 73.69 100 LYS A CA 1
ATOM 780 C C . LYS A 1 100 ? 5.312 0.516 -25.349 1.00 73.69 100 LYS A C 1
ATOM 782 O O . LYS A 1 100 ? 6.366 -0.087 -25.518 1.00 73.69 100 LYS A O 1
ATOM 787 N N . GLU A 1 101 ? 5.198 1.832 -25.451 1.00 68.88 101 GLU A N 1
ATOM 788 C CA . GLU A 1 101 ? 6.261 2.779 -25.796 1.00 68.88 101 GLU A CA 1
ATOM 789 C C . GLU A 1 101 ? 7.397 2.785 -24.756 1.00 68.88 101 GLU A C 1
ATOM 791 O O . GLU A 1 101 ? 8.544 3.070 -25.088 1.00 68.88 101 GLU A O 1
ATOM 796 N N . TRP A 1 102 ? 7.114 2.368 -23.514 1.00 69.00 102 TRP A N 1
ATOM 797 C CA . TRP A 1 102 ? 8.108 2.235 -22.447 1.00 69.00 102 TRP A CA 1
ATOM 798 C C . TRP A 1 102 ? 9.059 1.041 -22.645 1.00 69.00 102 TRP A C 1
ATOM 800 O O . TRP A 1 102 ? 9.998 0.858 -21.875 1.00 69.00 102 TRP A O 1
ATOM 810 N N . ASN A 1 103 ? 8.864 0.218 -23.684 1.00 63.09 103 ASN A N 1
ATOM 811 C CA . ASN A 1 103 ? 9.791 -0.859 -24.050 1.00 63.09 103 ASN A CA 1
ATOM 812 C C . ASN A 1 103 ? 10.956 -0.442 -24.957 1.00 63.09 103 ASN A C 1
ATOM 814 O O . ASN A 1 103 ? 11.697 -1.313 -25.407 1.00 63.09 103 ASN A O 1
ATOM 818 N N . GLY A 1 104 ? 11.172 0.861 -25.165 1.00 60.59 104 GLY A N 1
ATOM 819 C CA . GLY A 1 104 ? 12.403 1.369 -25.773 1.00 60.59 104 GLY A CA 1
ATOM 820 C C . GLY A 1 104 ? 13.668 0.987 -24.986 1.00 60.59 104 GLY A C 1
ATOM 821 O O . GLY A 1 104 ? 13.614 0.715 -23.785 1.00 60.59 104 GLY A O 1
ATOM 822 N N . GLY A 1 105 ? 14.810 0.945 -25.679 1.00 56.09 105 GLY A N 1
ATOM 823 C CA . GLY A 1 105 ? 16.113 0.668 -25.070 1.00 56.09 105 GLY A CA 1
ATOM 824 C C . GLY A 1 105 ? 16.585 1.822 -24.181 1.00 56.09 105 GLY A C 1
ATOM 825 O O . GLY A 1 105 ? 16.548 2.977 -24.596 1.00 56.09 105 GLY A O 1
ATOM 826 N N . GLY A 1 106 ? 17.022 1.505 -22.962 1.00 70.44 106 GLY A N 1
ATOM 827 C CA . GLY A 1 106 ? 17.509 2.467 -21.972 1.00 70.44 106 GLY A CA 1
ATOM 828 C C . GLY A 1 106 ? 17.238 2.006 -20.540 1.00 70.44 106 GLY A C 1
ATOM 829 O O . GLY A 1 106 ? 16.458 1.079 -20.325 1.00 70.44 106 GLY A O 1
ATOM 830 N N . ILE A 1 107 ? 17.886 2.660 -19.572 1.00 72.31 107 ILE A N 1
ATOM 831 C CA . ILE A 1 107 ? 17.633 2.442 -18.141 1.00 72.31 107 ILE A CA 1
ATOM 832 C C . ILE A 1 107 ? 16.226 2.934 -17.821 1.00 72.31 107 ILE A C 1
ATOM 834 O O . ILE A 1 107 ? 15.879 4.076 -18.135 1.00 72.31 107 ILE A O 1
ATOM 838 N N . LYS A 1 108 ? 15.427 2.095 -17.164 1.00 78.12 108 LYS A N 1
ATOM 839 C CA . LYS A 1 108 ? 14.048 2.443 -16.826 1.00 78.12 108 LYS A CA 1
ATOM 840 C C . LYS A 1 108 ? 13.915 2.687 -15.336 1.00 78.12 108 LYS A C 1
ATOM 842 O O . LYS A 1 108 ? 14.101 1.777 -14.539 1.00 78.12 108 LYS A O 1
ATOM 847 N N . PHE A 1 109 ? 13.546 3.908 -14.966 1.00 83.44 109 PHE A N 1
ATOM 848 C CA . PHE A 1 109 ? 13.272 4.276 -13.580 1.00 83.44 109 PHE A CA 1
ATOM 849 C C . PHE A 1 109 ? 11.7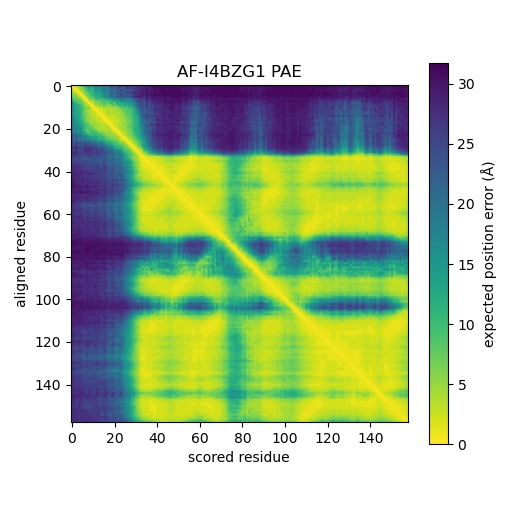65 4.368 -13.338 1.00 83.44 109 PHE A C 1
ATOM 851 O O . PHE A 1 109 ? 11.040 4.940 -14.154 1.00 83.44 109 PHE A O 1
ATOM 858 N N . LEU A 1 110 ? 11.298 3.851 -12.202 1.00 86.75 110 LEU A N 1
ATOM 859 C CA . LEU A 1 110 ? 9.936 4.071 -11.727 1.00 86.75 110 LEU A CA 1
ATOM 860 C C . LEU A 1 110 ? 9.872 4.217 -10.208 1.00 86.75 110 LEU A C 1
ATOM 862 O O . LEU A 1 110 ? 10.678 3.646 -9.471 1.00 86.75 110 LEU A O 1
ATOM 866 N N . THR A 1 111 ? 8.861 4.950 -9.750 1.00 89.44 111 THR A N 1
ATOM 867 C CA . THR A 1 111 ? 8.506 5.064 -8.336 1.00 89.44 111 THR A CA 1
ATOM 868 C C . THR A 1 111 ? 7.121 4.479 -8.118 1.00 89.44 111 THR A C 1
ATOM 870 O O . THR A 1 111 ? 6.145 4.915 -8.725 1.00 89.44 111 THR A O 1
ATOM 873 N N . LEU A 1 112 ? 7.030 3.504 -7.222 1.00 91.19 112 LEU A N 1
ATOM 874 C CA . LEU A 1 112 ? 5.779 2.943 -6.736 1.00 91.19 112 LEU A CA 1
ATOM 875 C C . LEU A 1 112 ? 5.382 3.598 -5.424 1.00 91.19 112 LEU A C 1
ATOM 877 O O . LEU A 1 112 ? 6.224 3.799 -4.546 1.00 91.19 112 LEU A O 1
ATOM 881 N N . LYS A 1 113 ? 4.086 3.863 -5.273 1.00 92.25 113 LYS A N 1
ATOM 882 C CA . LYS A 1 113 ? 3.477 4.318 -4.024 1.00 92.25 113 LYS A CA 1
ATOM 883 C C . LYS A 1 113 ? 2.257 3.457 -3.716 1.00 92.25 113 LYS A C 1
ATOM 885 O O . LYS A 1 113 ? 1.269 3.529 -4.438 1.00 92.25 113 LYS A O 1
ATOM 890 N N . ALA A 1 114 ? 2.319 2.675 -2.645 1.00 92.69 114 ALA A N 1
ATOM 891 C CA . ALA A 1 114 ? 1.167 1.969 -2.097 1.00 92.69 114 ALA A CA 1
ATOM 892 C C . ALA A 1 114 ? 0.489 2.843 -1.040 1.00 92.69 114 ALA A C 1
ATOM 894 O O . ALA A 1 114 ? 1.168 3.397 -0.174 1.00 92.69 114 ALA A O 1
ATOM 895 N N . ILE A 1 115 ? -0.832 2.980 -1.117 1.00 93.31 115 ILE A N 1
ATOM 896 C CA . ILE A 1 115 ? -1.632 3.822 -0.227 1.00 93.31 115 ILE A CA 1
ATOM 897 C C . ILE A 1 115 ? -2.795 2.999 0.311 1.00 93.31 115 ILE A C 1
ATOM 899 O O . ILE A 1 115 ? -3.577 2.433 -0.454 1.00 93.31 115 ILE A O 1
ATOM 903 N N . PHE A 1 116 ? -2.925 2.983 1.632 1.00 94.88 116 PHE A N 1
ATOM 904 C CA . PHE A 1 116 ? -4.115 2.516 2.322 1.00 94.88 116 PHE A CA 1
ATOM 905 C C . PHE A 1 116 ? -4.828 3.702 2.975 1.00 94.88 116 PHE A C 1
ATOM 907 O O . PHE A 1 116 ? -4.292 4.341 3.886 1.00 94.88 116 PHE A O 1
ATOM 914 N N . ASP A 1 117 ? -6.048 3.971 2.514 1.00 95.00 117 ASP A N 1
ATOM 915 C CA . ASP A 1 117 ? -6.927 5.007 3.048 1.00 95.00 117 ASP A CA 1
ATOM 916 C C . ASP A 1 117 ? -8.150 4.369 3.729 1.00 95.00 117 ASP A C 1
ATOM 918 O O . ASP A 1 117 ? -8.956 3.741 3.035 1.00 95.00 117 ASP A O 1
ATOM 922 N N . PRO A 1 118 ? -8.339 4.534 5.054 1.00 94.06 118 PRO A N 1
ATOM 923 C CA . PRO A 1 118 ? -9.489 3.997 5.784 1.00 94.06 118 PRO A CA 1
ATOM 924 C C . PRO A 1 118 ? -10.855 4.432 5.238 1.00 94.06 118 PRO A C 1
ATOM 926 O O . PRO A 1 118 ? -11.833 3.692 5.368 1.00 94.06 118 PRO A O 1
ATOM 929 N N . HIS A 1 119 ? -10.966 5.613 4.619 1.00 93.75 119 HIS A N 1
ATOM 930 C CA . HIS A 1 119 ? -12.245 6.131 4.109 1.00 93.75 119 HIS A CA 1
ATOM 931 C C . HIS A 1 119 ? -12.734 5.378 2.875 1.00 93.75 119 HIS A C 1
ATOM 933 O O . HIS A 1 119 ? -13.945 5.239 2.683 1.00 93.75 119 HIS A O 1
ATOM 939 N N . GLU A 1 120 ? -11.819 4.815 2.097 1.00 91.31 120 GLU A N 1
ATOM 940 C CA . GLU A 1 120 ? -12.107 4.113 0.842 1.00 91.31 120 GLU A CA 1
ATOM 941 C C . GLU A 1 120 ? -12.364 2.610 1.047 1.00 91.31 120 GLU A C 1
ATOM 943 O O . GLU A 1 120 ? -12.600 1.855 0.100 1.00 91.31 120 GLU A O 1
ATOM 948 N N . GLN A 1 121 ? -12.360 2.168 2.307 1.00 93.38 121 GLN A N 1
ATOM 949 C CA . GLN A 1 121 ? -12.508 0.766 2.676 1.00 93.38 121 GLN A CA 1
ATOM 950 C C . GLN A 1 121 ? -13.971 0.331 2.859 1.00 93.38 121 GLN A C 1
ATOM 952 O O . GLN A 1 121 ? -14.839 1.143 3.228 1.00 93.38 121 GLN A O 1
ATOM 957 N N . PRO A 1 122 ? -14.266 -0.968 2.670 1.00 92.62 122 PRO A N 1
ATOM 958 C CA . PRO A 1 122 ? -15.565 -1.538 3.007 1.00 92.62 122 PRO A CA 1
ATOM 959 C C . PRO A 1 122 ? -15.805 -1.553 4.528 1.00 92.62 122 PRO A C 1
ATOM 961 O O . PRO A 1 122 ? -14.888 -1.414 5.343 1.00 92.62 122 PRO A O 1
ATOM 964 N N . LYS A 1 123 ? -17.074 -1.708 4.934 1.00 93.88 123 LYS A N 1
ATOM 965 C CA . LYS A 1 123 ? -17.507 -1.593 6.343 1.00 93.88 123 LYS A CA 1
ATOM 966 C C . LYS A 1 123 ? -16.771 -2.557 7.285 1.00 93.88 123 LYS A C 1
ATOM 968 O O . LYS A 1 123 ? -16.435 -2.165 8.397 1.00 93.88 123 LYS A O 1
ATOM 973 N N . ASN A 1 124 ? -16.508 -3.787 6.843 1.00 92.06 124 ASN A N 1
ATOM 974 C CA . ASN A 1 124 ? -15.812 -4.820 7.619 1.00 92.06 124 ASN A CA 1
ATOM 975 C C . ASN A 1 124 ? -14.345 -4.465 7.906 1.00 92.06 124 ASN A C 1
ATOM 977 O O . ASN A 1 124 ? -13.840 -4.785 8.978 1.00 92.06 124 ASN A O 1
ATOM 981 N N . VAL A 1 125 ? -13.673 -3.786 6.975 1.00 93.31 125 VAL A N 1
ATOM 982 C CA . VAL A 1 125 ? -12.297 -3.308 7.165 1.00 93.31 125 VAL A CA 1
ATOM 983 C C . VAL A 1 125 ? -12.303 -2.082 8.076 1.00 93.31 125 VAL A C 1
ATOM 985 O O . VAL A 1 125 ? -11.561 -2.051 9.052 1.00 93.31 125 VAL A O 1
ATOM 988 N N . LYS A 1 126 ? -13.214 -1.120 7.850 1.00 95.06 126 LYS A N 1
ATOM 989 C CA . LYS A 1 126 ? -13.394 0.067 8.715 1.00 95.06 126 LYS A CA 1
ATOM 990 C C . LYS A 1 126 ? -13.668 -0.285 10.177 1.00 95.06 126 LYS A C 1
ATOM 992 O O . LYS A 1 126 ? -13.224 0.436 11.063 1.00 95.06 126 LYS A O 1
ATOM 997 N N . ALA A 1 127 ? -14.392 -1.374 10.435 1.00 93.88 127 ALA A N 1
ATOM 998 C CA . ALA A 1 127 ? -14.644 -1.859 11.790 1.00 93.88 127 ALA A CA 1
ATOM 999 C C . ALA A 1 127 ? -13.363 -2.319 12.513 1.00 93.88 127 ALA A C 1
ATOM 1001 O O . ALA A 1 127 ? -13.306 -2.251 13.735 1.00 93.88 127 ALA A O 1
ATOM 1002 N N . GLN A 1 128 ? -12.344 -2.758 11.767 1.00 94.38 128 GLN A N 1
ATOM 1003 C CA . GLN A 1 128 ? -11.072 -3.238 12.310 1.00 94.38 128 GLN A CA 1
ATOM 1004 C C . GLN A 1 128 ? -10.020 -2.132 12.380 1.00 94.38 128 GLN A C 1
ATOM 1006 O O . GLN A 1 128 ? -9.395 -1.954 13.418 1.00 94.38 128 GLN A O 1
ATOM 1011 N N . VAL A 1 129 ? -9.829 -1.364 11.303 1.00 93.69 129 VAL A N 1
ATOM 1012 C CA . VAL A 1 129 ? -8.792 -0.313 11.248 1.00 93.69 129 VAL A CA 1
ATOM 1013 C C . VAL A 1 129 ? -9.241 1.014 11.873 1.00 93.69 129 VAL A C 1
ATOM 1015 O O . VAL A 1 129 ? -8.414 1.883 12.152 1.00 93.69 129 VAL A O 1
ATOM 1018 N N . GLY A 1 130 ? -10.547 1.164 12.104 1.00 94.75 130 GLY A N 1
ATOM 1019 C CA . GLY A 1 130 ? -11.180 2.402 12.537 1.00 94.75 130 GLY A CA 1
ATOM 1020 C C . GLY A 1 130 ? -11.582 3.308 11.363 1.00 94.75 130 GLY A C 1
ATOM 1021 O O . GLY A 1 130 ? -10.995 3.268 10.280 1.00 94.75 130 GLY A O 1
ATOM 1022 N N . LYS A 1 131 ? -12.618 4.136 11.555 1.00 94.19 131 LYS A N 1
ATOM 1023 C CA . LYS A 1 131 ? -13.173 4.993 10.492 1.00 94.19 131 LYS A CA 1
ATOM 1024 C C . LYS A 1 131 ? -12.163 6.007 9.966 1.00 94.19 131 LYS A C 1
ATOM 1026 O O . LYS A 1 131 ? -12.256 6.345 8.797 1.00 94.19 131 LYS A O 1
ATOM 1031 N N . ASN A 1 132 ? -11.227 6.471 10.789 1.00 96.06 132 ASN A N 1
ATOM 1032 C CA . ASN A 1 132 ? -10.182 7.420 10.403 1.00 96.06 132 ASN A CA 1
ATOM 1033 C C . ASN A 1 132 ? -8.777 6.827 10.569 1.00 96.06 132 ASN A C 1
ATOM 1035 O O . ASN A 1 132 ? -7.802 7.57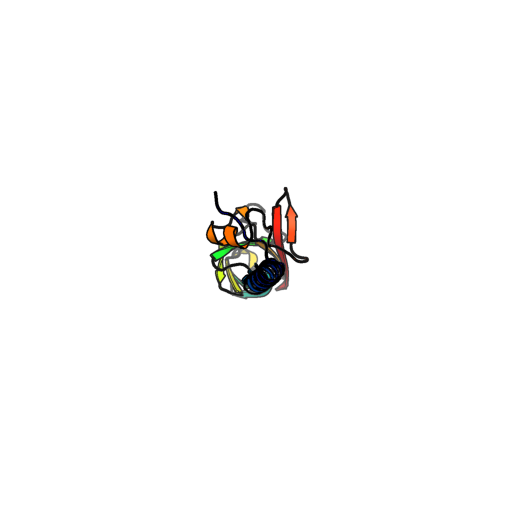5 10.636 1.00 96.06 132 ASN A O 1
ATOM 1039 N N . GLY A 1 133 ? -8.667 5.498 10.655 1.00 95.19 133 GLY A N 1
ATOM 1040 C CA . GLY A 1 133 ? -7.396 4.808 10.857 1.00 95.19 133 GLY A CA 1
ATOM 1041 C C . GLY A 1 133 ? -6.903 4.862 12.301 1.00 95.19 133 GLY A C 1
ATOM 1042 O O . GLY A 1 133 ? -5.699 4.899 12.537 1.00 95.19 133 GLY A O 1
ATOM 1043 N N . GLU A 1 134 ? -7.809 4.899 13.279 1.00 95.56 134 GLU A N 1
ATOM 1044 C CA . GLU A 1 134 ? -7.500 4.932 14.712 1.00 95.56 134 GLU A CA 1
ATOM 1045 C C . GLU A 1 134 ? -6.532 3.809 15.122 1.00 95.56 134 GLU A C 1
ATOM 1047 O O . GLU A 1 134 ? -5.632 4.045 15.935 1.00 95.56 134 GLU A O 1
ATOM 1052 N N . ASN A 1 135 ? -6.660 2.639 14.484 1.00 96.38 135 ASN A N 1
ATOM 1053 C CA . ASN A 1 135 ? -5.828 1.465 14.732 1.00 96.38 135 ASN A CA 1
ATOM 1054 C C . ASN A 1 135 ? -4.614 1.359 13.791 1.00 96.38 135 ASN A C 1
ATOM 1056 O O . ASN A 1 135 ? -3.883 0.376 13.859 1.00 96.38 135 ASN A O 1
ATOM 1060 N N . LEU A 1 136 ? -4.348 2.367 12.953 1.00 96.31 136 LEU A N 1
ATOM 1061 C CA . LEU A 1 136 ? -3.098 2.459 12.197 1.00 96.31 136 LEU A CA 1
ATOM 1062 C C . LEU A 1 136 ? -1.985 3.066 13.066 1.00 96.31 136 LEU A C 1
ATOM 1064 O O . LEU A 1 136 ? -2.170 4.107 13.716 1.00 96.31 136 LEU A O 1
ATOM 1068 N N . LYS A 1 137 ? -0.808 2.436 13.053 1.00 94.81 137 LYS A N 1
ATOM 1069 C CA . LYS A 1 137 ? 0.393 2.860 13.785 1.00 94.81 137 LYS A CA 1
ATOM 1070 C C . LYS A 1 137 ? 1.670 2.663 12.970 1.00 94.81 137 LYS A C 1
ATOM 1072 O O . LYS A 1 137 ? 1.673 2.021 11.932 1.00 94.81 137 LYS A O 1
ATOM 1077 N N . GLY A 1 138 ? 2.773 3.208 13.476 1.00 93.75 138 GLY A N 1
ATOM 1078 C CA . GLY A 1 138 ? 4.102 3.004 12.905 1.00 93.75 138 GLY A CA 1
ATOM 1079 C C . GLY A 1 138 ? 4.571 4.138 11.987 1.00 93.75 138 GLY A C 1
ATOM 1080 O O . GLY A 1 138 ? 3.824 5.076 11.703 1.00 93.75 138 GLY A O 1
ATOM 1081 N N . PRO A 1 139 ? 5.831 4.069 11.527 1.00 94.19 139 PRO A N 1
ATOM 1082 C CA . PRO A 1 139 ? 6.511 5.173 10.841 1.00 94.19 139 PRO A CA 1
ATOM 1083 C C . PRO A 1 139 ? 5.949 5.488 9.446 1.00 94.19 139 PRO A C 1
ATOM 1085 O O . PRO A 1 139 ? 6.209 6.555 8.898 1.00 94.19 139 PRO A O 1
ATOM 1088 N N . LYS A 1 140 ? 5.176 4.566 8.864 1.00 95.00 140 LYS A N 1
ATOM 1089 C CA . LYS A 1 140 ? 4.560 4.704 7.535 1.00 95.00 140 LYS A CA 1
ATOM 1090 C C . LYS A 1 140 ? 3.169 5.323 7.567 1.00 95.00 140 LYS A C 1
ATOM 1092 O O . LYS A 1 140 ? 2.57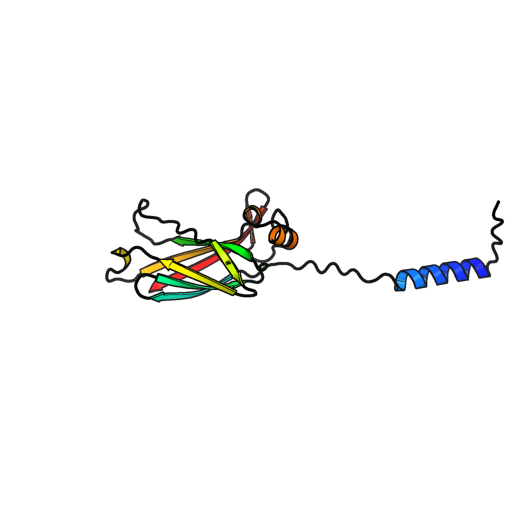2 5.552 6.514 1.00 95.00 140 LYS A O 1
ATOM 1097 N N . VAL A 1 141 ? 2.647 5.584 8.764 1.00 96.56 141 VAL A N 1
ATOM 1098 C CA . VAL A 1 141 ? 1.348 6.220 8.949 1.00 96.56 141 VAL A CA 1
ATOM 1099 C C . VAL A 1 141 ? 1.516 7.731 8.943 1.00 96.56 141 VAL A C 1
ATOM 1101 O O . VAL A 1 141 ? 2.313 8.285 9.696 1.00 96.56 141 VAL A O 1
ATOM 1104 N N . LYS A 1 142 ? 0.736 8.404 8.101 1.00 95.56 142 LYS A N 1
ATOM 1105 C CA . LYS A 1 142 ? 0.693 9.862 7.996 1.00 95.56 142 LYS A CA 1
ATOM 1106 C C . LYS A 1 142 ? -0.678 10.374 8.400 1.00 95.56 142 LYS A C 1
ATOM 1108 O O . LYS A 1 142 ? -1.693 9.772 8.057 1.00 95.56 142 LYS A O 1
ATOM 1113 N N . ALA A 1 143 ? -0.695 11.486 9.126 1.00 94.12 143 ALA A N 1
ATOM 1114 C CA . ALA A 1 143 ? -1.917 12.221 9.405 1.00 94.12 143 ALA A CA 1
ATOM 1115 C C . ALA A 1 143 ? -2.175 13.212 8.263 1.00 94.12 143 ALA A C 1
ATOM 1117 O O . ALA A 1 143 ? -1.362 14.101 8.022 1.00 94.12 143 ALA A O 1
ATOM 1118 N N . GLU A 1 144 ? -3.299 13.064 7.570 1.00 90.31 144 GLU A N 1
ATOM 1119 C CA . GLU A 1 144 ? -3.726 13.940 6.479 1.00 90.31 144 GLU A CA 1
ATOM 1120 C C . GLU A 1 144 ? -5.203 14.288 6.681 1.00 90.31 144 GLU A C 1
ATOM 1122 O O . GLU A 1 144 ? -6.026 13.396 6.860 1.00 90.31 144 GLU A O 1
ATOM 1127 N N . ASN A 1 145 ? -5.561 15.577 6.682 1.00 87.44 145 ASN A N 1
ATOM 1128 C CA . ASN A 1 145 ? -6.954 16.047 6.775 1.00 87.44 145 ASN A CA 1
ATOM 1129 C C . ASN A 1 145 ? -7.777 15.416 7.921 1.00 87.44 145 ASN A C 1
ATOM 1131 O O . ASN A 1 145 ? -8.949 15.085 7.752 1.00 87.44 145 ASN A O 1
ATOM 1135 N N . GLY A 1 146 ? -7.160 15.212 9.090 1.00 87.56 146 GLY A N 1
ATOM 1136 C CA . GLY A 1 146 ? -7.828 14.639 10.266 1.00 87.56 146 GLY A CA 1
ATOM 1137 C C . GLY A 1 146 ? -8.001 13.114 10.247 1.00 87.56 146 GLY A C 1
ATOM 1138 O O . GLY A 1 146 ? -8.623 12.572 11.158 1.00 87.56 146 GLY A O 1
ATOM 1139 N N . LYS A 1 147 ? -7.433 12.408 9.263 1.00 92.88 147 LYS A N 1
ATOM 1140 C CA . LYS A 1 147 ? -7.364 10.940 9.224 1.00 92.88 147 LYS A CA 1
ATOM 1141 C C . LYS A 1 147 ? -5.925 10.443 9.182 1.00 92.88 147 LYS A C 1
ATOM 1143 O O . LYS A 1 147 ? -5.006 11.179 8.832 1.00 92.88 147 LYS A O 1
ATOM 1148 N N . LYS A 1 148 ? -5.738 9.175 9.529 1.00 97.00 148 LYS A N 1
ATOM 1149 C CA . LYS A 1 148 ? -4.481 8.448 9.375 1.00 97.00 148 LYS A CA 1
ATOM 1150 C C . LYS A 1 148 ? -4.550 7.585 8.123 1.00 97.00 148 LYS A C 1
ATOM 1152 O O . LYS A 1 148 ? -5.481 6.802 7.971 1.00 97.00 148 LYS A O 1
ATOM 1157 N N . ILE A 1 149 ? -3.552 7.704 7.261 1.00 96.44 149 ILE A N 1
ATOM 1158 C CA . ILE A 1 149 ? -3.360 6.838 6.095 1.00 96.44 149 ILE A CA 1
ATOM 1159 C C . ILE A 1 149 ? -2.007 6.146 6.198 1.00 96.44 149 ILE A C 1
ATOM 1161 O O . ILE A 1 149 ? -1.089 6.684 6.816 1.00 96.44 149 ILE A O 1
ATOM 1165 N N . MET A 1 150 ? -1.863 4.971 5.596 1.00 96.50 150 MET A N 1
ATOM 1166 C CA . MET A 1 150 ? -0.584 4.259 5.552 1.00 96.50 150 MET A CA 1
ATOM 1167 C C . MET A 1 150 ? -0.018 4.299 4.139 1.00 96.50 150 MET A C 1
ATOM 1169 O O . MET A 1 150 ? -0.740 4.044 3.175 1.00 96.50 150 MET A O 1
ATOM 1173 N N . ILE A 1 151 ? 1.261 4.655 4.010 1.00 95.62 151 ILE A N 1
ATOM 1174 C CA . ILE A 1 151 ? 1.915 4.822 2.712 1.00 95.62 151 ILE A CA 1
ATOM 1175 C C . ILE A 1 151 ? 3.260 4.097 2.694 1.00 95.62 151 ILE A C 1
ATOM 1177 O O . ILE A 1 151 ? 4.093 4.306 3.574 1.00 95.62 151 ILE A O 1
ATOM 1181 N N . ALA A 1 152 ? 3.506 3.337 1.629 1.00 95.31 152 ALA A N 1
ATOM 1182 C CA . ALA A 1 152 ? 4.810 2.758 1.322 1.00 95.31 152 ALA A CA 1
ATOM 1183 C C . ALA A 1 152 ? 5.302 3.213 -0.055 1.00 95.31 152 ALA A C 1
ATOM 1185 O O . ALA A 1 152 ? 4.508 3.385 -0.980 1.00 95.31 152 ALA A O 1
ATOM 1186 N N . PHE A 1 153 ? 6.615 3.398 -0.191 1.00 94.44 153 PHE A N 1
ATOM 1187 C CA . PHE A 1 153 ? 7.261 3.794 -1.442 1.00 94.44 153 PHE A CA 1
ATOM 1188 C C . PHE A 1 153 ? 8.332 2.785 -1.843 1.00 94.44 153 PHE A C 1
ATOM 1190 O O . PHE A 1 153 ? 9.025 2.240 -0.985 1.00 94.44 153 PHE A O 1
ATOM 1197 N N . LYS A 1 154 ? 8.521 2.595 -3.151 1.00 94.56 154 LYS A N 1
ATOM 1198 C CA . LYS A 1 154 ? 9.636 1.819 -3.703 1.00 94.56 154 LYS A CA 1
ATOM 1199 C C . LYS A 1 154 ? 10.115 2.442 -5.004 1.00 94.56 154 LYS A C 1
ATOM 1201 O O . LYS A 1 154 ? 9.332 2.606 -5.933 1.00 94.56 154 LYS A O 1
ATOM 1206 N N . ASN A 1 155 ? 11.402 2.754 -5.075 1.00 93.31 155 ASN A N 1
ATOM 1207 C CA . ASN A 1 155 ? 12.054 3.147 -6.321 1.00 93.31 155 ASN A CA 1
ATOM 1208 C C . ASN A 1 155 ? 12.684 1.911 -6.956 1.00 93.31 155 ASN A C 1
ATOM 1210 O O . ASN A 1 155 ? 13.293 1.105 -6.250 1.00 93.31 155 ASN A O 1
ATOM 1214 N N . VAL A 1 156 ? 12.521 1.756 -8.267 1.00 91.12 156 VAL A N 1
ATOM 1215 C CA . VAL A 1 156 ? 12.998 0.587 -9.011 1.00 91.12 156 VAL A CA 1
ATOM 1216 C C . VAL A 1 156 ? 13.690 1.040 -10.286 1.00 91.12 156 VAL A C 1
ATOM 1218 O O . VAL A 1 156 ? 13.261 2.002 -10.927 1.00 91.12 156 VAL A O 1
ATOM 1221 N N . ILE A 1 157 ? 14.763 0.332 -10.629 1.00 88.62 157 ILE A N 1
ATOM 1222 C CA . ILE A 1 157 ? 15.538 0.512 -11.853 1.00 88.62 157 ILE A CA 1
ATOM 1223 C C . ILE A 1 157 ? 15.576 -0.834 -12.580 1.00 88.62 157 ILE A C 1
ATOM 1225 O O . ILE A 1 157 ? 15.839 -1.852 -11.937 1.00 88.62 157 ILE A O 1
ATOM 1229 N N . PHE A 1 158 ? 15.310 -0.825 -13.887 1.00 84.19 158 PHE A N 1
ATOM 1230 C CA . PHE A 1 158 ? 15.467 -1.969 -14.794 1.00 84.19 158 PHE A CA 1
ATOM 1231 C C . PHE A 1 158 ? 16.483 -1.666 -15.891 1.00 84.19 158 PHE A C 1
ATOM 1233 O O . PHE A 1 158 ? 16.559 -0.483 -16.311 1.00 84.19 158 PHE A O 1
#

Foldseek 3Di:
DDDPPPDVVVVVVVVVVVVVVVVPPPPPPVVLQAWEDWEWDDWDDDQQKIKTKIFTQQDFQFWKFKFKAWPPDDPPPPNGPGDTWGDDHGMTIDIDGHDNVQPDDDKTKMKMKIKGALCPGDPVRCVRCPNQRPRYDDPQWDDDPNGIMGMYMDMDID